Protein AF-X1VK10-F1 (afdb_monomer_lite)

Radius of gyration: 19.91 Å; chains: 1; bounding box: 32×30×69 Å

Foldseek 3Di:
DDPPDDDDDDPVPDPDDPPCVVAPDLCCVVCVVVQAHPVPRHGHDDDPDDDVVVCPPWDWDDRDPPDIDTDQQDDDDDPPVVVVCVVVVDDDRPDPDDPDDD

Organism: NCBI:txid412755

Structure (mmCIF, N/CA/C/O backbone):
data_AF-X1VK10-F1
#
_entry.id   AF-X1VK10-F1
#
loop_
_atom_site.group_PDB
_atom_site.id
_atom_site.type_symbol
_atom_site.label_atom_id
_atom_site.label_alt_id
_atom_site.label_comp_id
_atom_site.label_asym_id
_atom_site.label_entity_id
_atom_site.label_seq_id
_atom_site.pdbx_PDB_ins_code
_atom_site.Cartn_x
_atom_site.Cartn_y
_atom_site.Cartn_z
_atom_site.occupancy
_atom_site.B_iso_or_equiv
_atom_site.auth_seq_id
_atom_site.auth_comp_id
_atom_site.auth_asym_id
_atom_site.auth_atom_id
_atom_site.pdbx_PDB_model_num
ATOM 1 N N . GLY A 1 1 ? -12.948 -10.798 39.067 1.00 49.03 1 GLY A N 1
ATOM 2 C CA . GLY A 1 1 ? -13.212 -9.415 38.632 1.00 49.03 1 GLY A CA 1
ATOM 3 C C . GLY A 1 1 ? -14.065 -9.484 37.392 1.00 49.03 1 GLY A C 1
ATOM 4 O O . GLY A 1 1 ? -13.815 -10.361 36.576 1.00 49.03 1 GLY A O 1
ATOM 5 N N . LYS A 1 2 ? -15.105 -8.659 37.313 1.00 48.94 2 LYS A N 1
ATOM 6 C CA . LYS A 1 2 ? -16.038 -8.603 36.186 1.00 48.94 2 LYS A CA 1
ATOM 7 C C . LYS A 1 2 ? -15.507 -7.512 35.250 1.00 48.94 2 LYS A C 1
ATOM 9 O O . LYS A 1 2 ? -15.422 -6.369 35.681 1.00 48.94 2 LYS A O 1
ATOM 14 N N . TRP A 1 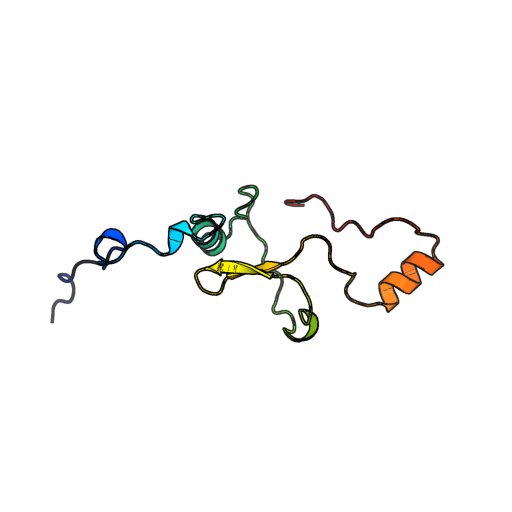3 ? -15.054 -7.894 34.060 1.00 61.28 3 TRP A N 1
ATOM 15 C CA . TRP A 1 3 ? -14.367 -7.029 33.086 1.00 61.28 3 TRP A CA 1
ATOM 16 C C . TRP A 1 3 ? -15.343 -6.426 32.060 1.00 61.28 3 TRP A C 1
ATOM 18 O O . TRP A 1 3 ? -14.946 -6.019 30.979 1.00 61.28 3 TRP A O 1
ATOM 28 N N . ASP A 1 4 ? -16.633 -6.368 32.391 1.00 60.44 4 ASP A N 1
ATOM 29 C CA . ASP A 1 4 ? -17.695 -6.140 31.402 1.00 60.44 4 ASP A CA 1
ATOM 30 C C . ASP A 1 4 ? -18.203 -4.683 31.408 1.00 60.44 4 ASP A C 1
ATOM 32 O O . ASP A 1 4 ? -19.343 -4.426 31.027 1.00 60.44 4 ASP A O 1
ATOM 36 N N . GLY A 1 5 ? -17.414 -3.739 31.936 1.00 59.56 5 GLY A N 1
ATOM 37 C CA . GLY A 1 5 ? -17.884 -2.387 32.268 1.00 59.56 5 GLY A CA 1
ATOM 38 C C . GLY A 1 5 ? -17.075 -1.220 31.709 1.00 59.56 5 GLY A C 1
ATOM 39 O O . GLY A 1 5 ? -17.511 -0.083 31.876 1.00 59.56 5 GLY A O 1
ATOM 40 N N . GLU A 1 6 ? -15.924 -1.452 31.072 1.00 59.03 6 GLU A N 1
ATOM 41 C CA . GLU A 1 6 ? -15.201 -0.361 30.412 1.00 59.03 6 GLU A CA 1
ATOM 42 C C . GLU A 1 6 ? -15.771 -0.132 29.006 1.00 59.03 6 GLU A C 1
ATOM 44 O O . GLU A 1 6 ? -15.992 -1.099 28.270 1.00 59.03 6 GLU A O 1
ATOM 49 N N . PRO A 1 7 ? -16.056 1.127 28.628 1.00 63.47 7 PRO A N 1
ATOM 50 C CA . PRO A 1 7 ? -16.526 1.433 27.288 1.00 63.47 7 PRO A CA 1
ATOM 51 C C . PRO A 1 7 ? -15.456 1.009 26.280 1.00 63.47 7 PRO A C 1
ATOM 53 O O . PRO A 1 7 ? -14.274 1.310 26.455 1.00 63.47 7 PRO A O 1
ATOM 56 N N . ALA A 1 8 ? -15.873 0.317 25.218 1.00 64.56 8 ALA A N 1
ATOM 57 C CA . ALA A 1 8 ? -15.025 0.144 24.049 1.00 64.56 8 ALA A CA 1
ATOM 58 C C . ALA A 1 8 ? -14.646 1.550 23.570 1.00 64.56 8 ALA A C 1
ATOM 60 O O . ALA A 1 8 ? -15.522 2.365 23.278 1.00 64.56 8 ALA A O 1
ATOM 61 N N . TRP A 1 9 ? -13.353 1.860 23.593 1.00 61.84 9 TRP A N 1
ATOM 62 C CA . TRP A 1 9 ? -12.838 3.133 23.112 1.00 61.84 9 TRP A CA 1
ATOM 63 C C . TRP A 1 9 ? -13.357 3.360 21.684 1.00 61.84 9 TRP A C 1
ATOM 65 O O . TRP A 1 9 ? -13.296 2.463 20.845 1.00 61.84 9 TRP A O 1
ATOM 75 N N . SER A 1 10 ? -13.930 4.539 21.433 1.00 60.41 10 SER A N 1
ATOM 76 C CA . SER A 1 10 ? -14.394 4.949 20.105 1.00 60.41 10 SER A CA 1
ATOM 77 C C . SER A 1 10 ? -13.474 6.040 19.577 1.00 60.41 10 SER A C 1
ATOM 79 O O . SER A 1 10 ? -12.975 6.856 20.354 1.00 60.41 10 SER A O 1
ATOM 81 N N . LEU A 1 11 ? -13.244 6.054 18.264 1.00 56.38 11 LEU A N 1
ATOM 82 C CA . LEU A 1 11 ? -12.444 7.092 17.607 1.00 56.38 11 LEU A CA 1
ATOM 83 C C . LEU A 1 11 ? -13.025 8.494 17.856 1.00 56.38 11 LEU A C 1
ATOM 85 O O . LEU A 1 11 ? -12.267 9.441 18.021 1.00 56.38 11 LEU A O 1
ATOM 89 N N . ASP A 1 12 ? -14.348 8.596 18.013 1.00 62.28 12 ASP A N 1
ATOM 90 C CA . ASP A 1 12 ? -15.064 9.833 18.357 1.00 62.28 12 ASP A CA 1
ATOM 91 C C . ASP A 1 12 ? -14.751 10.359 19.771 1.00 62.28 12 ASP A C 1
ATOM 93 O O . ASP A 1 12 ? -15.070 11.500 20.099 1.00 62.28 12 ASP A O 1
ATOM 97 N N . SER A 1 13 ? -14.164 9.527 20.640 1.00 65.81 13 SER A N 1
ATOM 98 C CA . SER A 1 13 ? -13.772 9.901 22.009 1.00 65.81 13 SER A CA 1
ATOM 99 C C . SER A 1 13 ? -12.330 10.409 22.108 1.00 65.81 13 SER A C 1
ATOM 101 O O . SER A 1 13 ? -11.883 10.736 23.208 1.00 65.81 13 SER A O 1
ATOM 103 N N . LEU A 1 14 ? -11.586 10.443 20.998 1.00 60.62 14 LEU A N 1
ATOM 104 C CA . LEU A 1 14 ? -10.225 10.970 20.961 1.00 60.62 14 LEU A CA 1
ATOM 105 C C . LEU A 1 14 ? -10.261 12.492 20.773 1.00 60.62 14 LEU A C 1
ATOM 107 O O . LEU A 1 14 ? -10.813 13.005 19.805 1.00 60.62 14 LEU A O 1
ATOM 111 N N . GLU A 1 15 ? -9.658 13.219 21.712 1.00 54.75 15 GLU A N 1
ATOM 112 C CA . GLU A 1 15 ? -9.470 14.667 21.614 1.00 54.75 15 GLU A CA 1
ATOM 113 C C . GLU A 1 15 ? -8.323 14.971 20.635 1.00 54.75 15 GLU A C 1
ATOM 115 O O . GLU A 1 15 ? -7.158 14.679 20.908 1.00 54.75 15 GLU A O 1
ATOM 120 N N . GLY A 1 16 ? -8.662 15.542 19.480 1.00 61.09 16 GLY A N 1
ATOM 121 C CA . GLY A 1 16 ? -7.729 15.941 18.426 1.00 61.09 16 GLY A CA 1
ATOM 122 C C . GLY A 1 16 ? -8.463 16.090 17.096 1.00 61.09 16 GLY A C 1
ATOM 123 O O . GLY A 1 16 ? -9.424 15.367 16.841 1.00 61.09 16 GLY A O 1
ATOM 124 N N . GLU A 1 17 ? -8.053 17.037 16.249 1.00 58.38 17 GLU A N 1
ATOM 125 C CA . GLU A 1 17 ? -8.532 17.031 14.864 1.00 58.38 17 G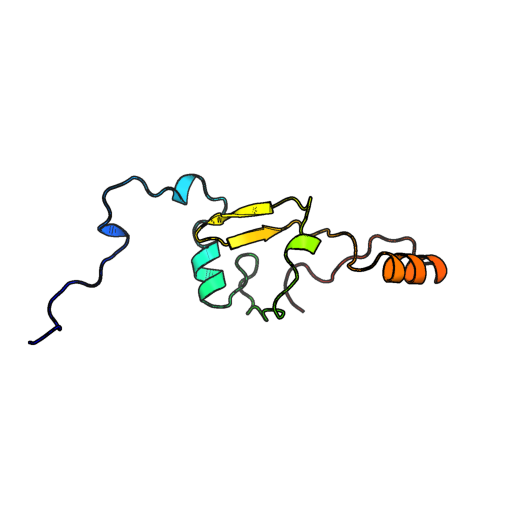LU A CA 1
ATOM 126 C C . GLU A 1 17 ? -8.010 15.752 14.203 1.00 58.38 17 GLU A C 1
ATOM 128 O O . GLU A 1 17 ? -6.811 15.472 14.291 1.00 58.38 17 GLU A O 1
ATOM 133 N N . PRO A 1 18 ? -8.879 14.933 13.592 1.00 56.84 18 PRO A N 1
ATOM 134 C CA . PRO A 1 18 ? -8.414 13.723 12.953 1.00 56.84 18 PRO A CA 1
ATOM 135 C C . PRO A 1 18 ? -7.464 14.112 11.815 1.00 56.84 18 PRO A C 1
ATOM 137 O O . PRO A 1 18 ? -7.874 14.788 10.872 1.00 56.84 18 PRO A O 1
ATOM 140 N N . GLU A 1 19 ? -6.229 13.598 11.841 1.00 57.56 19 GLU A N 1
ATOM 141 C CA . GLU A 1 19 ? -5.265 13.663 10.720 1.00 57.56 19 GLU A CA 1
ATOM 142 C C . GLU A 1 19 ? -5.777 12.936 9.449 1.00 57.56 19 GLU A C 1
ATOM 144 O O . GLU A 1 19 ? -5.046 12.702 8.495 1.00 57.56 19 GLU A O 1
ATOM 149 N N . LEU A 1 20 ? -7.063 12.575 9.412 1.00 54.78 20 LEU A N 1
ATOM 150 C CA . LEU A 1 20 ? -7.785 12.061 8.255 1.00 54.78 20 LEU A CA 1
ATOM 151 C C . LEU A 1 20 ? -7.980 13.127 7.167 1.00 54.78 20 LEU A C 1
ATOM 153 O O . LEU A 1 20 ? -8.180 12.764 6.013 1.00 54.78 20 LEU A O 1
ATOM 157 N N . ALA A 1 21 ? -7.946 14.422 7.512 1.00 53.91 21 ALA A N 1
ATOM 158 C CA . ALA A 1 21 ? -8.170 15.506 6.549 1.00 53.91 21 ALA A CA 1
ATOM 159 C C . ALA A 1 21 ? -7.059 15.618 5.488 1.00 53.91 21 ALA A C 1
ATOM 161 O O . ALA A 1 21 ? -7.330 16.047 4.367 1.00 53.91 21 ALA A O 1
ATOM 162 N N . ASP A 1 22 ? -5.837 15.200 5.828 1.00 59.94 22 ASP A N 1
ATOM 163 C CA . ASP A 1 22 ? -4.688 15.203 4.917 1.00 59.94 22 ASP A CA 1
ATOM 164 C C . ASP A 1 22 ? -4.564 13.895 4.116 1.00 59.94 22 ASP A C 1
ATOM 166 O O . ASP A 1 22 ? -3.713 13.786 3.225 1.00 59.94 22 ASP A O 1
ATOM 170 N N . LEU A 1 23 ? -5.413 12.899 4.404 1.00 63.47 23 LEU A N 1
ATOM 171 C CA . LEU A 1 23 ? -5.417 11.638 3.676 1.00 63.47 23 LEU A CA 1
ATOM 172 C C . LEU A 1 23 ? -6.252 11.742 2.391 1.00 63.47 23 LEU A C 1
ATOM 174 O O . LEU A 1 23 ? -7.350 12.299 2.398 1.00 63.47 23 LEU A O 1
ATOM 178 N N . PRO A 1 24 ? -5.776 11.156 1.277 1.00 66.56 24 PRO A N 1
ATOM 179 C CA . PRO A 1 24 ? -6.490 11.197 0.000 1.00 66.56 24 PRO A CA 1
ATOM 180 C C . PRO A 1 24 ? -7.846 10.481 0.047 1.00 66.56 24 PRO A C 1
ATOM 182 O O . PRO A 1 24 ? -8.765 10.863 -0.675 1.00 66.56 24 PRO A O 1
ATOM 185 N N . ASP A 1 25 ? -7.949 9.431 0.866 1.00 72.19 25 ASP A N 1
ATOM 186 C CA . ASP A 1 25 ? -9.160 8.639 1.066 1.00 72.19 25 ASP A CA 1
ATOM 187 C C . ASP A 1 25 ? -9.193 8.072 2.503 1.00 72.19 25 ASP A C 1
ATOM 189 O O . ASP A 1 25 ? -8.496 7.096 2.798 1.00 72.19 25 ASP A O 1
ATOM 193 N N . PRO A 1 26 ? -9.987 8.664 3.413 1.00 70.69 26 PRO A N 1
ATOM 194 C CA . PRO A 1 26 ? -10.041 8.254 4.817 1.00 70.69 26 PRO A CA 1
ATOM 195 C C . PRO A 1 26 ? -10.705 6.884 5.034 1.00 70.69 26 PRO A C 1
ATOM 197 O O . PRO A 1 26 ? -10.530 6.296 6.099 1.00 70.69 26 PRO A O 1
ATOM 200 N N . LEU A 1 27 ? -11.440 6.354 4.047 1.00 80.19 27 LEU A N 1
ATOM 201 C CA . LEU A 1 27 ? -12.086 5.034 4.118 1.00 80.19 27 LEU A CA 1
ATOM 202 C C . LEU A 1 27 ? -11.239 3.928 3.471 1.00 80.19 27 LEU A C 1
ATOM 204 O O . LEU A 1 27 ? -11.627 2.752 3.477 1.00 80.19 27 LEU A O 1
ATOM 208 N N . ALA A 1 28 ? -10.070 4.279 2.923 1.00 83.94 28 ALA A N 1
ATOM 209 C CA . ALA A 1 28 ? -9.219 3.317 2.240 1.00 83.94 28 ALA A CA 1
ATOM 210 C C . ALA A 1 28 ? -8.732 2.219 3.190 1.00 83.94 28 ALA A C 1
ATOM 212 O O . ALA A 1 28 ? -8.790 1.040 2.845 1.00 83.94 28 ALA A O 1
ATOM 213 N N . VAL A 1 29 ? -8.305 2.593 4.399 1.00 85.88 29 VAL A N 1
ATOM 214 C CA . VAL A 1 29 ? -7.814 1.650 5.417 1.00 85.88 29 VAL A CA 1
ATOM 215 C C . VAL A 1 29 ? -8.914 0.680 5.851 1.00 85.88 29 VAL A C 1
ATOM 217 O O . VAL A 1 29 ? -8.688 -0.526 5.834 1.00 85.88 29 VAL A O 1
ATOM 220 N N . GLU A 1 30 ? -10.120 1.173 6.148 1.00 87.19 30 GLU A N 1
ATOM 221 C CA . GLU A 1 30 ? -11.266 0.331 6.535 1.00 87.19 30 GLU A CA 1
ATOM 222 C C . GLU A 1 30 ? -11.613 -0.692 5.442 1.00 87.19 30 GLU A C 1
ATOM 224 O O . GLU A 1 30 ? -11.863 -1.871 5.719 1.00 87.19 30 GLU A O 1
ATOM 229 N N . SER A 1 31 ? -11.578 -0.253 4.181 1.00 87.44 31 SER A N 1
ATOM 230 C CA . SER A 1 31 ? -11.804 -1.130 3.032 1.00 87.44 31 SER A CA 1
ATOM 231 C C . SER A 1 31 ? -10.731 -2.220 2.951 1.00 87.44 31 SER A C 1
ATOM 233 O O . SER A 1 31 ? -11.070 -3.397 2.825 1.00 87.44 31 SER A O 1
ATOM 235 N N . LEU A 1 32 ? -9.448 -1.859 3.084 1.00 88.44 32 LEU A N 1
ATOM 236 C CA . LEU A 1 32 ? -8.329 -2.809 3.045 1.00 88.44 32 LEU A CA 1
ATOM 237 C C . LEU A 1 32 ? -8.408 -3.845 4.173 1.00 88.44 32 LEU A C 1
ATOM 239 O O . LEU A 1 32 ? -8.204 -5.034 3.919 1.00 88.44 32 LEU A O 1
ATOM 243 N N . GLU A 1 33 ? -8.751 -3.416 5.388 1.00 88.12 33 GLU A N 1
ATOM 244 C CA . GLU A 1 33 ? -8.939 -4.302 6.545 1.00 88.12 33 GLU A CA 1
ATOM 245 C C . GLU A 1 33 ? -10.134 -5.245 6.372 1.00 88.12 33 GLU A C 1
ATOM 247 O O . GLU A 1 33 ? -10.083 -6.404 6.788 1.00 88.12 33 GLU A O 1
ATOM 252 N N . SER A 1 34 ? -11.175 -4.788 5.674 1.00 88.69 34 SER A N 1
ATOM 253 C CA . SER A 1 34 ? -12.327 -5.607 5.282 1.00 88.69 34 SER A CA 1
ATOM 254 C C . SER A 1 34 ? -12.042 -6.520 4.080 1.00 88.69 34 SER A C 1
ATOM 256 O O . SER A 1 34 ? -12.919 -7.272 3.651 1.00 88.69 34 SER A O 1
ATOM 258 N N . GLY A 1 35 ? -10.830 -6.468 3.515 1.00 87.94 35 GLY A N 1
ATOM 259 C CA . GLY A 1 35 ? -10.444 -7.240 2.335 1.00 87.94 35 GLY A CA 1
ATOM 260 C C . GLY A 1 35 ? -11.097 -6.741 1.046 1.00 87.94 35 GLY A C 1
ATOM 261 O O . GLY A 1 35 ? -11.344 -7.531 0.138 1.00 87.94 35 GLY A O 1
ATOM 262 N N . ILE A 1 36 ? -11.402 -5.447 0.961 1.00 89.25 36 ILE A N 1
ATOM 263 C CA . ILE A 1 36 ? -12.101 -4.799 -0.150 1.00 89.25 36 ILE A CA 1
ATOM 264 C C . ILE A 1 36 ? -11.190 -3.744 -0.781 1.00 89.25 36 ILE A C 1
ATOM 266 O O . ILE A 1 36 ? -10.539 -2.955 -0.102 1.00 89.25 36 ILE A O 1
ATOM 270 N N . CYS A 1 37 ? -11.145 -3.706 -2.112 1.00 85.44 37 CYS A N 1
ATOM 271 C CA . CYS A 1 37 ? -10.360 -2.719 -2.836 1.00 85.44 37 CYS A CA 1
ATOM 272 C C . CYS A 1 37 ? -10.996 -1.327 -2.703 1.00 85.44 37 CYS A C 1
ATOM 274 O O . CYS A 1 37 ? -12.124 -1.148 -3.173 1.00 85.44 37 CYS A O 1
ATOM 276 N N . PRO A 1 38 ? -10.275 -0.320 -2.173 1.00 84.06 38 PRO A N 1
ATOM 277 C CA . PRO A 1 38 ? -10.831 1.016 -1.952 1.00 84.06 38 PRO A CA 1
ATOM 278 C C . PRO A 1 38 ? -11.190 1.748 -3.254 1.00 84.06 38 PRO A C 1
ATOM 280 O O . PRO A 1 38 ? -12.041 2.627 -3.269 1.00 84.06 38 PRO A O 1
ATOM 283 N N . ARG A 1 39 ? -10.614 1.341 -4.395 1.00 80.44 39 ARG A N 1
ATOM 284 C CA . ARG A 1 39 ? -10.898 1.959 -5.702 1.00 80.44 39 ARG A CA 1
ATOM 285 C C . ARG A 1 39 ? -12.198 1.483 -6.356 1.00 80.44 39 ARG A C 1
ATOM 287 O O . ARG A 1 39 ? -12.751 2.189 -7.191 1.00 80.44 39 ARG A O 1
ATOM 294 N N . CYS A 1 40 ? -12.648 0.263 -6.071 1.00 82.69 40 CYS A N 1
ATOM 295 C CA . CYS A 1 40 ? -13.683 -0.402 -6.879 1.00 82.69 40 CYS A CA 1
ATOM 296 C C . CYS A 1 40 ? -14.622 -1.333 -6.104 1.00 82.69 40 CYS A C 1
ATOM 298 O O . CYS A 1 40 ? -15.511 -1.929 -6.712 1.00 82.69 40 CYS A O 1
ATOM 300 N N . GLY A 1 41 ? -14.408 -1.526 -4.803 1.00 84.44 41 GLY A N 1
ATOM 301 C CA . GLY A 1 41 ? -15.282 -2.332 -3.953 1.00 84.44 41 GLY A CA 1
ATOM 302 C C . GLY A 1 41 ? -15.219 -3.847 -4.180 1.00 84.44 41 GLY A C 1
ATOM 303 O O . GLY A 1 41 ? -16.003 -4.578 -3.581 1.00 84.44 41 GLY A O 1
ATOM 304 N N . LYS A 1 42 ? -14.319 -4.350 -5.037 1.00 85.69 42 LYS A N 1
ATOM 305 C CA . LYS A 1 42 ? -14.144 -5.797 -5.253 1.00 85.69 42 LYS A CA 1
ATOM 306 C C . LYS A 1 42 ? -13.294 -6.414 -4.135 1.00 85.69 42 LYS A C 1
ATOM 308 O O . LYS A 1 42 ? -12.414 -5.725 -3.615 1.00 85.69 42 LYS A O 1
ATOM 313 N N . PRO A 1 43 ? -13.514 -7.692 -3.780 1.00 87.06 43 PRO A N 1
ATOM 314 C CA . PRO A 1 43 ? -12.677 -8.379 -2.803 1.00 87.06 43 PRO A CA 1
ATOM 315 C C . PRO A 1 43 ? -11.219 -8.441 -3.278 1.00 87.06 43 PRO A C 1
ATOM 317 O O . PRO A 1 43 ? -10.952 -8.665 -4.460 1.00 87.06 43 PRO A O 1
ATOM 320 N N . ILE A 1 44 ? -10.288 -8.226 -2.353 1.00 85.25 44 ILE A N 1
ATOM 321 C CA . ILE A 1 44 ? -8.846 -8.302 -2.588 1.00 85.25 44 ILE A CA 1
ATOM 322 C C . ILE A 1 44 ? -8.383 -9.726 -2.311 1.00 85.25 44 ILE A C 1
ATOM 324 O O . ILE A 1 44 ? -8.607 -10.259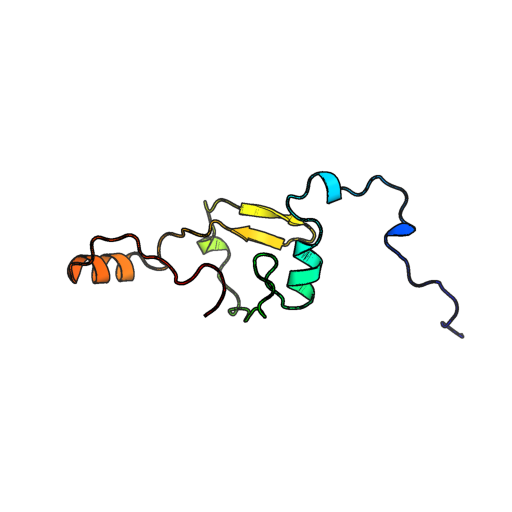 -1.226 1.00 85.25 44 ILE A O 1
ATOM 328 N N . ASP A 1 45 ? -7.664 -10.299 -3.271 1.00 83.69 45 ASP A N 1
ATOM 329 C CA . ASP A 1 45 ? -6.788 -11.435 -3.010 1.00 83.69 45 ASP A CA 1
ATOM 330 C C . ASP A 1 45 ? -5.374 -10.912 -2.734 1.00 83.69 45 ASP A C 1
ATOM 332 O O . ASP A 1 45 ? -4.713 -10.341 -3.610 1.00 83.69 45 ASP A O 1
ATOM 336 N N . TRP A 1 46 ? -4.929 -11.032 -1.484 1.00 81.50 46 TRP A N 1
ATOM 337 C CA . TRP A 1 46 ? -3.609 -10.565 -1.085 1.00 81.50 46 TRP A CA 1
ATOM 338 C C . TRP A 1 46 ? -2.550 -11.534 -1.596 1.00 81.50 46 TRP A C 1
ATOM 340 O O . TRP A 1 46 ? -2.442 -12.673 -1.141 1.00 81.50 46 TRP A O 1
ATOM 350 N N . ALA A 1 47 ? -1.706 -11.050 -2.505 1.00 77.56 47 ALA A N 1
ATOM 351 C CA . ALA A 1 47 ? -0.487 -11.763 -2.844 1.00 77.56 47 ALA A CA 1
ATOM 352 C C . ALA A 1 47 ? 0.371 -11.965 -1.580 1.00 77.56 47 ALA A C 1
ATOM 354 O O . ALA A 1 47 ? 0.387 -11.131 -0.673 1.00 77.56 47 ALA A O 1
ATOM 355 N N . GLY A 1 48 ? 1.104 -13.080 -1.535 1.00 79.62 48 GLY A N 1
ATOM 356 C CA . GLY A 1 48 ? 2.024 -13.381 -0.441 1.00 79.62 48 GLY A CA 1
ATOM 357 C C . GLY A 1 48 ? 3.103 -12.303 -0.234 1.00 79.62 48 GLY A C 1
ATOM 358 O O . GLY A 1 48 ? 3.237 -11.366 -1.026 1.00 79.62 48 GLY A O 1
ATOM 359 N N . PRO A 1 49 ? 3.919 -12.434 0.824 1.00 83.06 49 PRO A N 1
ATOM 360 C CA . PRO A 1 49 ? 4.907 -11.423 1.181 1.00 83.06 49 PRO A CA 1
ATOM 361 C C . PRO A 1 49 ? 5.876 -11.140 0.026 1.00 83.06 49 PRO A C 1
ATOM 363 O O . PRO A 1 49 ? 6.435 -12.057 -0.579 1.00 83.06 49 PRO A O 1
ATOM 366 N N . PHE A 1 50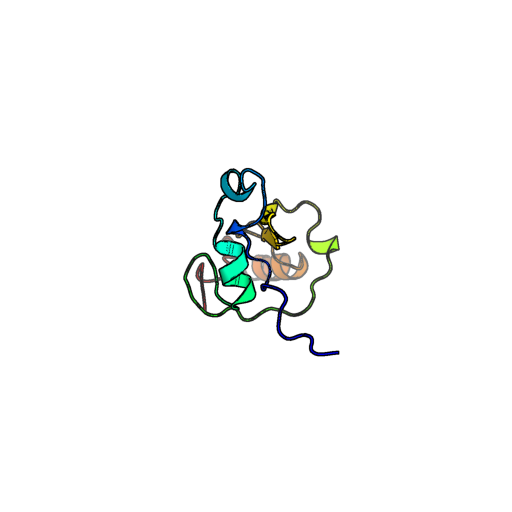 ? 6.114 -9.856 -0.244 1.00 78.12 50 PHE A N 1
ATOM 367 C CA . PHE A 1 50 ? 7.022 -9.400 -1.293 1.00 78.12 50 PHE A CA 1
ATOM 368 C C . PHE A 1 50 ? 8.266 -8.722 -0.691 1.00 78.12 50 PHE A C 1
ATOM 370 O O . PHE A 1 50 ? 8.146 -7.983 0.289 1.00 78.12 50 PHE A O 1
ATOM 377 N N . PRO A 1 51 ? 9.479 -8.931 -1.239 1.00 79.50 51 PRO A N 1
ATOM 378 C CA . PRO A 1 51 ? 10.687 -8.318 -0.694 1.00 79.50 51 PRO A CA 1
ATOM 379 C C . PRO A 1 51 ? 10.649 -6.787 -0.774 1.00 79.50 51 PRO A C 1
ATOM 381 O O . PRO A 1 51 ? 10.636 -6.221 -1.865 1.00 79.50 51 PRO A O 1
ATOM 384 N N . ILE A 1 52 ? 10.756 -6.102 0.370 1.00 79.69 52 ILE A N 1
ATOM 385 C CA . ILE A 1 52 ? 10.699 -4.629 0.434 1.00 79.69 52 ILE A CA 1
ATOM 386 C C . ILE A 1 52 ? 11.766 -3.937 -0.429 1.00 79.69 52 ILE A C 1
ATOM 388 O O . ILE A 1 52 ? 11.520 -2.880 -0.999 1.00 79.69 52 ILE A O 1
ATOM 392 N N . LYS A 1 53 ? 12.938 -4.565 -0.609 1.00 76.81 53 LYS A N 1
ATOM 393 C CA . LYS A 1 53 ? 14.013 -4.055 -1.479 1.00 76.81 53 LYS A CA 1
ATOM 394 C C . LYS A 1 53 ? 13.580 -3.875 -2.937 1.00 76.81 53 LYS A C 1
ATOM 396 O O . LYS A 1 53 ? 14.152 -3.052 -3.637 1.00 76.81 53 LYS A O 1
ATOM 401 N N . ALA A 1 54 ? 12.593 -4.644 -3.396 1.00 74.56 54 ALA A N 1
ATOM 402 C CA . ALA A 1 54 ? 12.068 -4.541 -4.752 1.00 74.56 54 ALA A CA 1
ATOM 403 C C . ALA A 1 54 ? 11.111 -3.348 -4.923 1.00 74.56 54 ALA A C 1
ATOM 405 O O . ALA A 1 54 ? 10.739 -3.031 -6.047 1.00 74.56 54 ALA A O 1
ATOM 406 N N . LEU A 1 55 ? 10.751 -2.674 -3.826 1.00 73.19 55 LEU A N 1
ATOM 407 C CA . LEU A 1 55 ? 9.980 -1.430 -3.814 1.00 73.19 55 LEU A CA 1
ATOM 408 C C . LEU A 1 55 ? 10.883 -0.184 -3.757 1.00 73.19 55 LEU A C 1
ATOM 410 O O . LEU A 1 55 ? 10.387 0.938 -3.690 1.00 73.19 55 LEU A O 1
ATOM 414 N N . ALA A 1 56 ? 12.211 -0.355 -3.754 1.00 76.69 56 ALA A N 1
ATOM 415 C CA . ALA A 1 56 ? 13.150 0.757 -3.672 1.00 76.69 56 ALA A CA 1
ATOM 416 C C . ALA A 1 56 ? 13.000 1.699 -4.878 1.00 76.69 56 ALA A C 1
ATOM 418 O O . ALA A 1 56 ? 13.076 1.268 -6.027 1.00 76.69 56 ALA A O 1
ATOM 419 N N . GLY A 1 57 ? 12.803 2.990 -4.604 1.00 72.88 57 GLY A N 1
ATOM 420 C CA . GLY A 1 57 ? 12.633 4.014 -5.637 1.00 72.88 57 GLY A CA 1
ATOM 421 C C . GLY A 1 57 ? 11.248 4.047 -6.291 1.00 72.88 57 GLY A C 1
ATOM 422 O O . GLY A 1 57 ? 11.068 4.806 -7.238 1.00 72.88 57 GLY A O 1
ATOM 423 N N . MET A 1 58 ? 10.275 3.261 -5.810 1.00 76.62 58 MET A N 1
ATOM 424 C CA . MET A 1 58 ? 8.879 3.410 -6.232 1.00 76.62 58 MET A CA 1
ATOM 425 C C . MET A 1 58 ? 8.224 4.586 -5.510 1.00 76.62 58 MET A C 1
ATOM 427 O O . MET A 1 58 ? 8.368 4.738 -4.295 1.00 76.62 58 MET A O 1
ATOM 431 N N . GLU A 1 59 ? 7.466 5.387 -6.257 1.00 80.88 59 GLU A N 1
ATOM 432 C CA . GLU A 1 59 ? 6.570 6.373 -5.663 1.00 80.88 59 GLU A CA 1
ATOM 433 C C . GLU A 1 59 ? 5.489 5.659 -4.850 1.00 80.88 59 GLU A C 1
ATOM 435 O O . GLU A 1 59 ? 4.880 4.677 -5.298 1.00 80.88 59 GLU A O 1
ATOM 440 N N . LYS A 1 60 ? 5.290 6.162 -3.632 1.00 84.19 60 LYS A N 1
ATOM 441 C CA . LYS A 1 60 ? 4.298 5.674 -2.688 1.00 84.19 60 LYS A CA 1
ATOM 442 C C . LYS A 1 60 ? 3.497 6.844 -2.136 1.00 84.19 60 LYS A C 1
ATOM 444 O O . LYS A 1 60 ? 4.070 7.882 -1.808 1.00 84.19 60 LYS A O 1
ATOM 449 N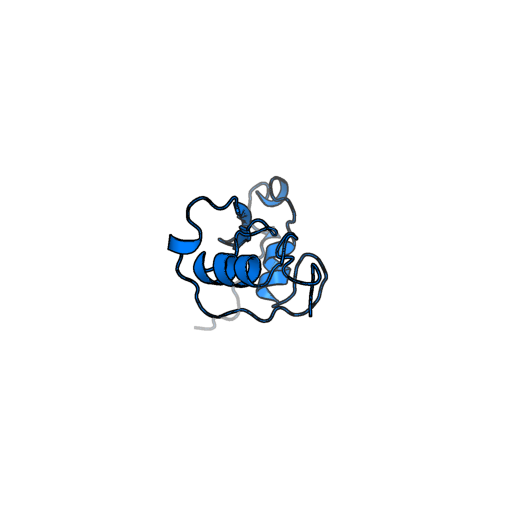 N . GLN A 1 61 ? 2.198 6.646 -2.015 1.00 84.44 61 GLN A N 1
ATOM 450 C CA . GLN A 1 61 ? 1.273 7.559 -1.368 1.00 84.44 61 GLN A CA 1
ATOM 451 C C . GLN A 1 61 ? 0.844 6.942 -0.040 1.00 84.44 61 GLN A C 1
ATOM 453 O O . GLN A 1 61 ? 0.530 5.754 0.019 1.00 84.44 61 GLN A O 1
ATOM 458 N N . ASP A 1 62 ? 0.909 7.726 1.031 1.00 85.00 62 ASP A N 1
ATOM 459 C CA . ASP A 1 62 ? 0.483 7.272 2.353 1.00 85.00 62 ASP A CA 1
ATOM 460 C C . ASP A 1 62 ? -1.047 7.207 2.406 1.00 85.00 62 ASP A C 1
ATOM 462 O O . ASP A 1 62 ? -1.722 8.154 1.993 1.00 85.00 62 ASP A O 1
ATOM 466 N N . LEU A 1 63 ? -1.575 6.071 2.864 1.00 81.88 63 LEU A N 1
ATOM 467 C CA . LEU A 1 63 ? -3.006 5.864 3.095 1.00 81.88 63 LEU A CA 1
ATOM 468 C C . LEU A 1 63 ? -3.350 5.862 4.594 1.00 81.88 63 LEU A C 1
ATOM 470 O O . LEU A 1 63 ? -4.525 5.787 4.938 1.00 81.88 63 LEU A O 1
ATOM 474 N N . GLY A 1 64 ? -2.355 5.938 5.484 1.00 81.94 64 GLY A N 1
ATOM 475 C CA . GLY A 1 64 ? -2.530 5.808 6.928 1.00 81.94 64 GLY A CA 1
ATOM 476 C C . GLY A 1 64 ? -2.410 4.363 7.427 1.00 81.94 64 GLY A C 1
ATOM 477 O O . GLY A 1 64 ? -2.366 3.407 6.654 1.00 81.94 64 GLY A O 1
ATOM 478 N N . ALA A 1 65 ? -2.296 4.196 8.751 1.00 82.94 65 ALA A N 1
ATOM 479 C CA . ALA A 1 65 ? -2.164 2.894 9.431 1.00 82.94 65 ALA A CA 1
ATOM 480 C C . ALA A 1 65 ? -1.038 1.976 8.889 1.00 82.94 65 ALA A C 1
ATOM 482 O O . ALA A 1 65 ? -1.070 0.758 9.058 1.00 82.94 65 ALA A O 1
ATOM 483 N N . GLY A 1 66 ? -0.017 2.554 8.246 1.00 83.31 66 GLY A N 1
ATOM 484 C CA . GLY A 1 66 ? 1.084 1.810 7.625 1.00 83.31 66 GLY A CA 1
ATOM 485 C C . GLY A 1 66 ? 0.768 1.237 6.239 1.00 83.31 66 GLY A C 1
ATOM 486 O O . GLY A 1 66 ? 1.628 0.567 5.658 1.00 83.31 66 GLY A O 1
ATOM 487 N N . TYR A 1 67 ? -0.417 1.513 5.688 1.00 85.44 67 TYR A N 1
ATOM 488 C CA . TYR A 1 67 ? -0.753 1.208 4.305 1.00 85.44 67 TYR A CA 1
ATOM 489 C C . TYR A 1 67 ? -0.182 2.265 3.364 1.00 85.44 67 TYR A C 1
ATOM 491 O O . TYR A 1 67 ? -0.248 3.467 3.606 1.00 85.44 67 TYR A O 1
ATOM 499 N N . TYR A 1 68 ? 0.358 1.788 2.247 1.00 85.50 68 TYR A N 1
ATOM 500 C CA . TYR A 1 68 ? 0.871 2.635 1.184 1.00 85.50 68 TYR A CA 1
ATOM 501 C C . TYR A 1 68 ? 0.275 2.202 -0.140 1.00 85.50 68 TYR A C 1
ATOM 503 O O . TYR A 1 68 ? 0.324 1.023 -0.504 1.00 85.50 68 TYR A O 1
ATOM 511 N N . GLU A 1 69 ? -0.213 3.173 -0.896 1.00 84.75 69 GLU A N 1
ATOM 512 C CA . GLU A 1 69 ? -0.522 2.963 -2.294 1.00 84.75 69 GLU A CA 1
ATOM 513 C C . GLU A 1 69 ? 0.745 3.139 -3.126 1.00 84.75 69 GLU A C 1
ATOM 515 O O . GLU A 1 69 ? 1.446 4.142 -3.030 1.00 84.75 69 GLU A O 1
ATOM 520 N N . LEU A 1 70 ? 1.059 2.144 -3.947 1.00 82.75 70 LEU A N 1
ATOM 521 C CA . LEU A 1 70 ? 2.179 2.200 -4.880 1.00 82.75 70 LEU A CA 1
ATOM 522 C C . LEU A 1 70 ? 1.670 2.566 -6.272 1.00 82.75 70 LEU A C 1
ATOM 524 O O . LEU A 1 70 ? 0.564 2.172 -6.649 1.00 82.75 70 LEU A O 1
ATOM 528 N N . ALA A 1 71 ? 2.521 3.209 -7.074 1.00 75.94 71 ALA A N 1
ATOM 529 C CA . ALA A 1 71 ? 2.217 3.498 -8.474 1.00 75.94 71 ALA A CA 1
ATOM 530 C C . ALA A 1 71 ? 1.671 2.258 -9.220 1.00 75.94 71 ALA A C 1
ATOM 532 O O . ALA A 1 71 ? 2.211 1.147 -9.111 1.00 75.94 71 ALA A O 1
ATOM 533 N N . GLN A 1 72 ? 0.583 2.453 -9.974 1.00 67.00 72 GLN A N 1
ATOM 534 C CA . GLN A 1 72 ? -0.072 1.383 -10.737 1.00 67.00 72 GLN A CA 1
ATOM 535 C C . GLN A 1 72 ? 0.781 0.918 -11.913 1.00 67.00 72 GLN A C 1
ATOM 537 O O . GLN A 1 72 ? 0.871 -0.274 -12.176 1.00 67.00 72 GLN A O 1
ATOM 542 N N . VAL A 1 73 ? 1.438 1.844 -12.611 1.00 63.72 73 VAL A N 1
ATOM 543 C CA . VAL A 1 73 ? 2.388 1.492 -13.666 1.00 63.72 73 VAL A CA 1
ATOM 544 C C . VAL A 1 73 ? 3.716 1.163 -13.003 1.00 63.72 73 VAL A C 1
ATOM 546 O O . VAL A 1 73 ? 4.441 2.052 -12.560 1.00 63.72 73 VAL A O 1
ATOM 549 N N . ARG A 1 74 ? 4.034 -0.129 -12.927 1.00 63.56 74 ARG A N 1
ATOM 550 C CA . ARG A 1 74 ? 5.319 -0.611 -12.413 1.00 63.56 74 ARG A CA 1
ATOM 551 C C . ARG A 1 74 ? 6.150 -1.164 -13.556 1.00 63.56 74 ARG A C 1
ATOM 553 O O . ARG A 1 74 ? 5.624 -1.811 -14.461 1.00 63.56 74 ARG A O 1
ATOM 560 N N . ALA A 1 75 ? 7.460 -0.937 -13.497 1.00 57.72 75 ALA A N 1
ATOM 561 C CA . ALA A 1 75 ? 8.375 -1.706 -14.325 1.00 57.72 75 ALA A CA 1
ATOM 562 C C . ALA A 1 75 ? 8.169 -3.201 -14.002 1.00 57.72 75 ALA A C 1
ATOM 564 O O . ALA A 1 75 ? 8.054 -3.542 -12.819 1.00 57.72 75 ALA A O 1
ATOM 565 N N . PRO A 1 76 ? 8.084 -4.087 -15.009 1.00 54.22 76 PRO A N 1
ATOM 566 C CA . PRO A 1 76 ? 7.807 -5.494 -14.762 1.00 54.22 76 PRO A CA 1
ATOM 567 C C . PRO A 1 76 ? 8.848 -6.099 -13.812 1.00 54.22 76 PRO A C 1
ATOM 569 O O . PRO A 1 76 ? 10.042 -5.801 -13.946 1.00 54.22 76 PRO A O 1
ATOM 572 N N . PRO A 1 77 ? 8.432 -6.948 -12.856 1.00 53.00 77 PRO A N 1
ATOM 573 C CA . PRO A 1 77 ? 9.375 -7.659 -12.013 1.00 53.00 77 PRO A CA 1
ATOM 574 C C . PRO A 1 77 ? 10.192 -8.609 -12.896 1.00 53.00 77 PRO A C 1
ATOM 576 O O . PRO A 1 77 ? 9.670 -9.564 -13.463 1.00 53.00 77 PRO A O 1
ATOM 579 N N . GLY A 1 78 ? 11.484 -8.313 -13.025 1.00 62.34 78 GLY A N 1
ATOM 580 C CA . GLY A 1 78 ? 12.414 -9.063 -13.863 1.00 62.34 78 GLY A CA 1
ATOM 581 C C . GLY A 1 78 ? 12.630 -8.400 -15.219 1.00 62.34 78 GLY A C 1
ATOM 582 O O . GLY A 1 78 ? 11.849 -8.579 -16.152 1.00 62.34 78 GLY A O 1
ATOM 583 N N . MET A 1 79 ? 13.760 -7.699 -15.352 1.00 61.72 79 MET A N 1
ATOM 584 C CA . MET A 1 79 ? 14.266 -7.239 -16.651 1.00 61.72 79 MET A CA 1
ATOM 585 C C . MET A 1 79 ? 14.331 -8.380 -17.672 1.00 61.72 79 MET A C 1
ATOM 587 O O . MET A 1 79 ? 14.089 -8.144 -18.849 1.00 61.72 79 MET A O 1
ATOM 591 N N . ASP A 1 80 ? 14.573 -9.614 -17.230 1.00 60.44 80 ASP A N 1
ATOM 592 C CA . ASP A 1 80 ? 14.589 -10.797 -18.093 1.00 60.44 80 ASP A CA 1
ATOM 593 C C . ASP A 1 80 ? 13.244 -11.037 -18.789 1.00 60.44 80 ASP A C 1
ATOM 595 O O . ASP A 1 80 ? 13.220 -11.287 -19.991 1.00 60.44 80 ASP A O 1
ATOM 599 N N . LEU A 1 81 ? 12.118 -10.878 -18.084 1.00 65.69 81 LEU A N 1
ATOM 600 C CA . LEU A 1 81 ? 10.785 -11.006 -18.679 1.00 65.69 81 LEU A CA 1
ATOM 601 C C . LEU A 1 81 ? 10.531 -9.896 -19.710 1.00 65.69 81 LEU A C 1
ATOM 603 O O . LEU A 1 81 ? 9.989 -10.151 -20.784 1.00 65.69 81 LEU A O 1
ATOM 607 N N . VAL A 1 82 ? 10.985 -8.673 -19.420 1.00 65.69 82 VAL A N 1
ATOM 608 C CA . VAL A 1 82 ? 10.915 -7.535 -20.353 1.00 65.69 82 VAL A CA 1
ATOM 609 C C . VAL A 1 82 ? 11.748 -7.799 -21.606 1.00 65.69 82 VAL A C 1
ATOM 611 O O . VAL A 1 82 ? 11.294 -7.538 -22.720 1.00 65.69 82 VAL A O 1
ATOM 614 N N . MET A 1 83 ? 12.954 -8.342 -21.437 1.00 70.81 83 MET A N 1
ATOM 615 C CA . MET A 1 83 ? 13.839 -8.701 -22.543 1.00 70.81 83 MET A CA 1
ATOM 616 C C . MET A 1 83 ? 13.255 -9.842 -23.380 1.00 70.81 83 MET A C 1
ATOM 618 O O . MET A 1 83 ? 13.316 -9.768 -24.605 1.00 70.81 83 MET A O 1
ATOM 622 N N . MET A 1 84 ? 12.635 -10.847 -22.753 1.00 71.81 84 MET A N 1
ATOM 623 C CA . MET A 1 84 ? 11.931 -11.927 -23.455 1.00 71.81 84 MET A CA 1
ATOM 624 C C . MET A 1 84 ? 10.745 -11.399 -24.271 1.00 71.81 84 MET A C 1
ATOM 626 O O . MET A 1 84 ? 10.621 -11.729 -25.449 1.00 71.81 84 MET A O 1
ATOM 630 N N . LEU A 1 85 ? 9.908 -10.536 -23.689 1.00 69.56 85 LEU A N 1
ATOM 631 C CA . LEU A 1 85 ? 8.763 -9.934 -24.384 1.00 69.56 85 LEU A CA 1
ATOM 632 C C .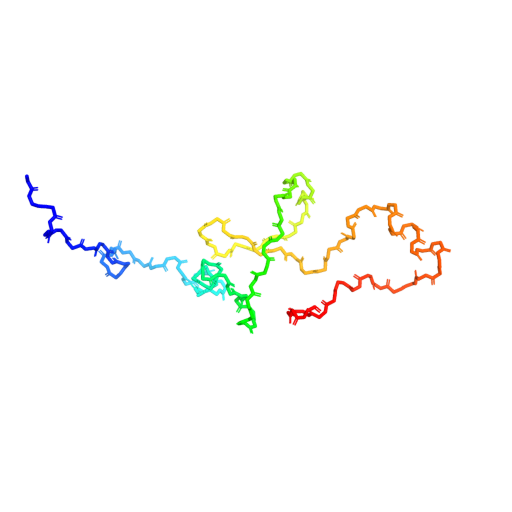 LEU A 1 85 ? 9.209 -9.052 -25.558 1.00 69.56 85 LEU A C 1
ATOM 634 O O . LEU A 1 85 ? 8.630 -9.118 -26.644 1.00 69.56 85 LEU A O 1
ATOM 638 N N . ARG A 1 86 ? 10.285 -8.279 -25.375 1.00 72.75 86 ARG A N 1
ATOM 639 C CA . ARG A 1 86 ? 10.879 -7.470 -26.446 1.00 72.75 86 ARG A CA 1
ATOM 640 C C . ARG A 1 86 ? 11.478 -8.346 -27.551 1.00 72.75 86 ARG A C 1
ATOM 642 O O . ARG A 1 86 ? 11.274 -8.048 -28.724 1.00 72.75 86 ARG A O 1
ATOM 649 N N . ALA A 1 87 ? 12.172 -9.431 -27.199 1.00 78.88 87 ALA A N 1
ATOM 650 C CA . ALA A 1 87 ? 12.698 -10.399 -28.165 1.00 78.88 87 ALA A CA 1
ATOM 651 C C . ALA A 1 87 ? 11.580 -11.107 -28.952 1.00 78.88 87 ALA A C 1
ATOM 653 O O . ALA A 1 87 ? 11.764 -11.427 -30.122 1.00 78.88 87 ALA A O 1
ATOM 654 N N . ALA A 1 88 ? 10.407 -11.286 -28.338 1.00 79.12 88 ALA A N 1
ATOM 655 C CA . ALA A 1 88 ? 9.203 -11.809 -28.980 1.00 79.12 88 ALA A CA 1
ATOM 656 C C . ALA A 1 88 ? 8.428 -10.765 -29.818 1.00 79.12 88 ALA A C 1
ATOM 658 O O . ALA A 1 88 ? 7.374 -11.083 -30.365 1.00 79.12 88 ALA A O 1
ATOM 659 N N . GLY A 1 89 ? 8.933 -9.531 -29.948 1.00 78.25 89 GLY A N 1
ATOM 660 C CA . GLY A 1 89 ? 8.352 -8.491 -30.805 1.00 78.25 89 GLY A CA 1
ATOM 661 C C . GLY A 1 89 ? 7.275 -7.625 -30.144 1.00 78.25 89 GLY A C 1
ATOM 662 O O . GLY A 1 89 ? 6.609 -6.853 -30.833 1.00 78.25 89 GLY A O 1
ATOM 663 N N . TYR A 1 90 ? 7.097 -7.709 -28.822 1.00 69.12 90 TYR A N 1
ATOM 664 C CA . TYR A 1 90 ? 6.164 -6.844 -28.101 1.00 69.12 90 TYR A CA 1
ATOM 665 C C . TYR A 1 90 ? 6.769 -5.446 -27.875 1.00 69.12 90 TYR A C 1
ATOM 667 O O . TYR A 1 90 ? 7.822 -5.299 -27.254 1.00 69.12 90 TYR A O 1
ATOM 675 N N . LEU A 1 91 ? 6.091 -4.411 -28.386 1.00 61.75 91 LEU A N 1
ATOM 676 C CA . LEU A 1 91 ? 6.521 -3.000 -28.354 1.00 61.75 91 LEU A CA 1
ATOM 677 C C . LEU A 1 91 ? 5.656 -2.104 -27.447 1.00 61.75 91 LEU A C 1
ATOM 679 O O . LEU A 1 91 ? 5.941 -0.915 -27.318 1.00 61.75 91 LEU A O 1
ATOM 683 N N . GLY A 1 92 ? 4.593 -2.644 -26.846 1.00 58.41 92 GLY A N 1
ATOM 684 C CA . GLY A 1 92 ? 3.658 -1.879 -26.019 1.00 58.41 92 GLY A CA 1
ATOM 685 C C . GLY A 1 92 ? 4.115 -1.709 -24.564 1.00 58.41 92 GLY A C 1
ATOM 686 O O . GLY A 1 92 ? 5.019 -2.418 -24.111 1.00 58.41 92 GLY A O 1
ATOM 687 N N . PRO A 1 93 ? 3.477 -0.811 -23.787 1.00 56.31 93 PRO A N 1
ATOM 688 C CA . PRO A 1 93 ? 3.565 -0.881 -22.334 1.00 56.31 93 PRO A CA 1
ATOM 689 C C . PRO A 1 93 ? 3.077 -2.263 -21.876 1.00 56.31 93 PRO A C 1
ATOM 691 O O . PRO A 1 93 ? 2.095 -2.794 -22.404 1.00 56.31 93 PRO A O 1
ATOM 694 N N . VAL A 1 94 ? 3.768 -2.874 -20.912 1.00 54.06 94 VAL A N 1
ATOM 695 C CA . VAL A 1 94 ? 3.230 -4.044 -20.209 1.00 54.06 94 VAL A CA 1
ATOM 696 C C . VAL A 1 94 ? 2.123 -3.511 -19.308 1.00 54.06 94 VAL A C 1
ATOM 698 O O . VAL A 1 94 ? 2.374 -3.072 -18.189 1.00 54.06 94 VAL A O 1
ATOM 701 N N . GLY A 1 95 ? 0.907 -3.451 -19.846 1.00 49.88 95 GLY A N 1
ATOM 702 C CA . GLY A 1 95 ? -0.280 -3.226 -19.042 1.00 49.88 95 GLY A CA 1
ATOM 703 C C . GLY A 1 95 ? -0.445 -4.429 -18.127 1.00 49.88 95 GLY A C 1
ATOM 704 O O . GLY A 1 95 ? -0.708 -5.533 -18.595 1.00 49.88 95 GLY A O 1
ATOM 705 N N . ILE A 1 96 ? -0.255 -4.227 -16.828 1.00 50.56 96 ILE A N 1
ATOM 706 C CA . ILE A 1 96 ? -0.917 -5.074 -15.835 1.00 50.56 96 ILE A CA 1
ATOM 707 C C . ILE A 1 96 ? -2.420 -4.862 -16.062 1.00 50.56 96 ILE A C 1
ATOM 709 O O . ILE A 1 96 ? -2.822 -3.729 -16.323 1.00 50.56 96 ILE A O 1
ATOM 713 N N . GLY A 1 97 ? -3.193 -5.949 -16.102 1.00 48.75 97 GLY A N 1
ATOM 714 C CA . GLY A 1 97 ? -4.597 -5.976 -16.523 1.00 48.75 97 GLY A CA 1
ATOM 715 C C . GLY A 1 97 ? -5.532 -5.015 -15.777 1.00 48.75 97 GLY A C 1
ATOM 716 O O . GLY A 1 97 ? -5.113 -4.207 -14.954 1.00 48.75 97 GLY A O 1
ATOM 717 N N . GLU A 1 98 ? -6.815 -5.098 -16.129 1.00 47.19 98 GLU A N 1
ATOM 718 C CA . GLU A 1 98 ? -7.910 -4.207 -15.730 1.00 47.19 98 GLU A CA 1
ATOM 719 C C . GLU A 1 98 ? -7.769 -3.622 -14.308 1.00 47.19 98 GLU A C 1
ATOM 721 O O . GLU A 1 98 ? -7.575 -4.340 -13.329 1.00 47.19 98 GLU A O 1
ATOM 726 N N . LEU A 1 99 ? -7.886 -2.290 -14.199 1.00 59.34 99 LEU A N 1
ATOM 727 C CA . LEU A 1 99 ? -7.495 -1.470 -13.034 1.00 59.34 99 LEU A CA 1
ATOM 728 C C . LEU A 1 99 ? -8.311 -1.714 -11.748 1.00 59.34 99 LEU A C 1
ATOM 730 O O . LEU A 1 99 ? -8.109 -1.027 -10.746 1.00 59.34 99 LEU A O 1
ATOM 734 N N . CYS A 1 100 ? -9.196 -2.708 -11.770 1.00 58.34 100 CYS A N 1
ATOM 735 C CA . CYS A 1 100 ? -9.636 -3.459 -10.609 1.00 58.34 100 CYS A CA 1
ATOM 736 C C . CYS A 1 100 ? -10.349 -4.763 -11.040 1.00 58.34 100 CYS A C 1
ATOM 738 O O . CYS A 1 100 ? -11.464 -4.693 -11.563 1.00 58.34 100 CYS A O 1
ATOM 740 N N . GLY A 1 101 ? -9.716 -5.911 -10.740 1.00 45.31 101 GLY A N 1
ATOM 741 C CA . GLY A 1 101 ? -10.184 -7.320 -10.729 1.00 45.31 101 GLY A CA 1
ATOM 742 C C . GLY A 1 101 ? -11.078 -7.782 -11.895 1.00 45.31 101 GLY A C 1
ATOM 743 O O . GLY A 1 101 ? -12.230 -7.364 -11.976 1.00 45.31 101 GLY A O 1
ATOM 744 N N . ASN A 1 102 ? -10.683 -8.689 -12.791 1.00 38.81 102 ASN A N 1
ATOM 745 C CA . ASN A 1 102 ? -9.809 -9.863 -12.639 1.00 38.81 102 ASN A CA 1
ATOM 746 C C . ASN A 1 102 ? -8.537 -9.788 -13.485 1.00 38.81 102 ASN A C 1
ATOM 748 O O . ASN A 1 102 ? -8.639 -9.389 -14.665 1.00 38.81 102 ASN A O 1
#

Sequence (102 aa):
GKWDGEPAWSLDSLEGEPELADLPDPLAVESLESGICPRCGKPIDWAGPFPIKALAGMEKQDLGAGYYELAQVRAPPGMDLVMMLRAAGYLGPVGIGELCGN

Secondary structure (DSSP, 8-state):
-----SPPP-GGGS-S--GGGGSS-TTHHHHHHTTB-TTT-PBP-------GGGGTT--EEEEETTEEEEPSS---S-HHHHHHHHHTT--S----S-SS--

pLDDT: mean 70.32, std 12.78, range [38.81, 89.25]